Protein AF-A0A441UR10-F1 (afdb_monomer_lite)

Structure (mmCIF, N/CA/C/O backbone):
data_AF-A0A441UR10-F1
#
_entry.id   AF-A0A441UR10-F1
#
loop_
_atom_site.group_PDB
_atom_site.id
_atom_site.type_symbol
_atom_site.label_atom_id
_atom_site.label_alt_id
_atom_site.label_comp_id
_atom_site.label_asym_id
_atom_site.label_entity_id
_atom_site.label_seq_id
_atom_site.pdbx_PDB_ins_code
_atom_site.Cartn_x
_atom_site.Cartn_y
_atom_site.Cartn_z
_atom_site.occupancy
_atom_site.B_iso_or_equiv
_atom_site.auth_seq_id
_atom_site.auth_comp_id
_atom_site.auth_asym_id
_atom_site.auth_atom_id
_atom_site.pdbx_PDB_model_num
ATOM 1 N N . MET A 1 1 ? -20.640 -9.559 8.054 1.00 75.62 1 MET A N 1
ATOM 2 C CA . MET A 1 1 ? -20.737 -8.468 7.052 1.00 75.62 1 MET A CA 1
ATOM 3 C C . MET A 1 1 ? -19.575 -7.502 7.248 1.00 75.62 1 MET A C 1
ATOM 5 O O . MET A 1 1 ? -19.284 -7.167 8.391 1.00 75.62 1 MET A O 1
ATOM 9 N N . HIS A 1 2 ? -18.887 -7.098 6.176 1.00 81.44 2 HIS A N 1
ATOM 10 C CA . HIS A 1 2 ? -17.792 -6.120 6.234 1.00 81.44 2 HIS A CA 1
ATOM 11 C C . HIS A 1 2 ? -18.298 -4.738 5.804 1.00 81.44 2 HIS A C 1
ATOM 13 O O . HIS A 1 2 ? -18.975 -4.625 4.786 1.00 81.44 2 HIS A O 1
ATOM 19 N N . PHE A 1 3 ? -17.966 -3.706 6.573 1.00 83.19 3 PHE A N 1
ATOM 20 C CA . PHE A 1 3 ? -18.372 -2.324 6.346 1.00 83.19 3 PHE A CA 1
ATOM 21 C C . PHE A 1 3 ? -17.152 -1.420 6.204 1.00 83.19 3 PHE A C 1
ATOM 23 O O . PHE A 1 3 ? -16.152 -1.575 6.909 1.00 83.19 3 PHE A O 1
ATOM 30 N N . LEU A 1 4 ? -17.267 -0.438 5.313 1.00 86.12 4 LEU A N 1
ATOM 31 C CA . LEU A 1 4 ? -16.300 0.639 5.144 1.00 86.12 4 LEU A CA 1
ATOM 32 C C . LEU A 1 4 ? -16.961 1.950 5.559 1.00 86.12 4 LEU A C 1
ATOM 34 O O . LEU A 1 4 ? -17.835 2.454 4.858 1.00 86.12 4 LEU A O 1
ATOM 38 N N . LEU A 1 5 ? -16.536 2.505 6.689 1.00 85.19 5 LEU A N 1
ATOM 39 C CA . LEU A 1 5 ? -16.975 3.818 7.142 1.00 85.19 5 LEU A CA 1
ATOM 40 C C . LEU A 1 5 ? -16.009 4.875 6.623 1.00 85.19 5 LEU A C 1
ATOM 42 O O . LEU A 1 5 ? -14.811 4.805 6.899 1.00 85.19 5 LEU A O 1
ATOM 46 N N . LYS A 1 6 ? -16.523 5.857 5.883 1.00 85.75 6 LYS A N 1
ATOM 47 C CA . LYS A 1 6 ? -15.746 7.016 5.438 1.00 85.75 6 LYS A CA 1
ATOM 48 C C . LYS A 1 6 ? -16.011 8.193 6.371 1.00 85.75 6 LYS A C 1
ATOM 50 O O . LYS A 1 6 ? -17.164 8.548 6.582 1.00 85.75 6 LYS A O 1
ATOM 55 N N . ALA A 1 7 ? -14.955 8.798 6.903 1.00 83.94 7 ALA A N 1
ATOM 56 C CA . ALA A 1 7 ? -15.050 9.961 7.784 1.00 83.94 7 ALA A CA 1
ATOM 57 C C . ALA A 1 7 ? -13.806 10.842 7.629 1.00 83.94 7 ALA A C 1
ATOM 59 O O . ALA A 1 7 ? -12.689 10.356 7.793 1.00 83.94 7 ALA A O 1
ATOM 60 N N . GLY A 1 8 ? -13.986 12.124 7.292 1.00 76.56 8 GLY A N 1
ATOM 61 C CA . GLY A 1 8 ? -12.879 13.087 7.187 1.00 76.56 8 GLY A CA 1
ATOM 62 C C . GLY A 1 8 ? -11.752 12.651 6.238 1.00 76.56 8 GLY A C 1
ATOM 63 O O . GLY A 1 8 ? -10.581 12.772 6.578 1.00 76.56 8 GLY A O 1
ATOM 64 N N . GLY A 1 9 ? -12.089 12.047 5.092 1.00 80.75 9 GLY A N 1
ATOM 65 C CA . GLY A 1 9 ? -11.108 11.507 4.135 1.00 80.75 9 GLY A CA 1
ATOM 66 C C . GLY A 1 9 ? -10.453 10.181 4.551 1.00 80.75 9 GLY A C 1
ATOM 67 O O . GLY A 1 9 ? -9.759 9.563 3.745 1.00 80.75 9 GLY A O 1
ATOM 68 N N . GLN A 1 10 ? -10.714 9.694 5.765 1.00 85.75 10 GLN A N 1
ATOM 69 C CA . GLN A 1 10 ? -10.243 8.401 6.253 1.00 85.75 10 GLN A CA 1
ATOM 70 C C . GLN A 1 10 ? -11.270 7.300 5.999 1.00 85.75 10 GLN A C 1
ATOM 72 O O . GLN A 1 10 ? -12.469 7.547 5.875 1.00 85.75 10 GLN A O 1
ATOM 77 N N . THR A 1 11 ? -10.794 6.055 5.947 1.00 85.19 11 THR A N 1
ATOM 78 C CA . THR A 1 11 ? -11.648 4.860 5.918 1.00 85.19 11 THR A CA 1
ATOM 79 C C . THR A 1 11 ? -11.377 4.009 7.152 1.00 85.19 11 THR A C 1
ATOM 81 O O . THR A 1 11 ? -10.236 3.617 7.394 1.00 85.19 11 THR A O 1
ATOM 84 N N . VAL A 1 12 ? -12.422 3.694 7.913 1.00 85.31 12 VAL A N 1
ATOM 85 C CA . VAL A 1 12 ? -12.392 2.713 9.003 1.00 85.31 12 VAL A CA 1
ATOM 86 C C . VAL A 1 12 ? -13.103 1.449 8.533 1.00 85.31 12 VAL A C 1
ATOM 88 O O . VAL A 1 12 ? -14.199 1.507 7.978 1.00 85.31 12 VAL A O 1
ATOM 91 N N . ARG A 1 13 ? -12.452 0.299 8.719 1.00 84.94 13 ARG A N 1
ATOM 92 C CA . ARG A 1 13 ? -12.966 -1.011 8.308 1.00 84.94 13 ARG A CA 1
ATOM 93 C C . ARG A 1 13 ? -13.570 -1.720 9.507 1.00 84.94 13 ARG A C 1
ATOM 95 O O . ARG A 1 13 ? -12.925 -1.801 10.548 1.00 84.94 13 ARG A O 1
ATOM 102 N N . LEU A 1 14 ? -14.777 -2.248 9.348 1.00 83.44 14 LEU A N 1
ATOM 103 C CA . LEU A 1 14 ? -15.479 -2.985 10.393 1.00 83.44 14 LEU A CA 1
ATOM 104 C C . LEU A 1 14 ? -15.915 -4.341 9.875 1.00 83.44 14 LEU A C 1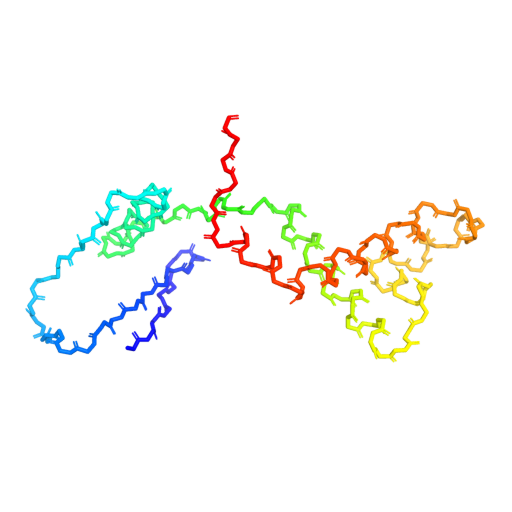
ATOM 106 O O . LEU A 1 14 ? -16.454 -4.454 8.778 1.00 83.44 14 LEU A O 1
ATOM 110 N N . VAL A 1 15 ? -15.742 -5.368 10.694 1.00 82.31 15 VAL A N 1
ATOM 111 C CA . VAL A 1 15 ? -16.337 -6.680 10.454 1.00 82.31 15 VAL A CA 1
ATOM 112 C C . VAL A 1 15 ? -17.377 -6.905 11.538 1.00 82.31 15 VAL A C 1
ATOM 114 O O . VAL A 1 15 ? -17.037 -7.049 12.708 1.00 82.31 15 VAL A O 1
ATOM 117 N N . ARG A 1 16 ? -18.653 -6.929 11.151 1.00 77.25 16 ARG A N 1
ATOM 118 C CA . ARG A 1 16 ? -19.738 -7.368 12.030 1.00 77.25 16 ARG A CA 1
ATOM 119 C C . ARG A 1 16 ? -19.878 -8.875 11.904 1.00 77.25 16 ARG A C 1
ATOM 121 O O . ARG A 1 16 ? -20.191 -9.378 10.815 1.00 77.25 16 ARG A O 1
ATOM 128 N N . LEU A 1 17 ? -19.653 -9.566 13.011 1.00 76.69 17 LEU A N 1
ATOM 129 C CA . LEU A 1 17 ? -19.918 -10.993 13.129 1.00 76.69 17 LEU A CA 1
ATOM 130 C C . LEU A 1 17 ? -21.439 -11.248 13.103 1.00 76.69 17 LEU A C 1
ATOM 132 O O . LEU A 1 17 ? -22.213 -10.377 13.516 1.00 76.69 17 LEU A O 1
ATOM 136 N N . PRO A 1 18 ? -21.891 -12.388 12.556 1.00 77.62 18 PRO A N 1
ATOM 137 C CA . PRO A 1 18 ? -23.304 -12.760 12.588 1.00 77.62 18 PRO A CA 1
ATOM 138 C C . PRO A 1 18 ? -23.811 -12.873 14.036 1.00 77.62 18 PRO A C 1
ATOM 140 O O . PRO A 1 18 ? -23.042 -13.183 14.940 1.00 77.62 18 PRO A O 1
ATOM 143 N N . GLY A 1 19 ? -25.102 -12.603 14.254 1.00 78.56 19 GLY A N 1
ATOM 144 C CA . GLY A 1 19 ? -25.750 -12.766 15.563 1.00 78.56 19 GLY A CA 1
ATOM 145 C C . GLY A 1 19 ? -25.715 -11.554 16.502 1.00 78.56 19 GLY A C 1
ATOM 146 O O . GLY A 1 19 ? -26.278 -11.629 17.584 1.00 78.56 19 GLY A O 1
ATOM 147 N N . VAL A 1 20 ? -25.114 -10.425 16.111 1.00 73.31 20 VAL A N 1
ATOM 148 C CA . VAL A 1 20 ? -25.156 -9.190 16.920 1.00 73.31 20 VAL A CA 1
ATOM 149 C C . VAL A 1 20 ? -26.525 -8.514 16.749 1.00 73.31 20 VAL A C 1
ATOM 151 O O . VAL A 1 20 ? -26.807 -8.097 15.628 1.00 73.31 20 VAL A O 1
ATOM 154 N N . PRO A 1 21 ? -27.377 -8.353 17.777 1.00 74.94 21 PRO A N 1
ATOM 155 C CA . PRO A 1 21 ? -28.667 -7.672 17.639 1.00 74.94 21 PRO A CA 1
ATOM 156 C C . PRO A 1 21 ? -28.507 -6.196 17.242 1.00 74.94 21 PRO A C 1
ATOM 158 O O . PRO A 1 21 ? -27.487 -5.561 17.509 1.00 74.94 21 PRO A O 1
ATOM 161 N N . THR A 1 22 ? -29.500 -5.630 16.559 1.00 74.38 22 THR A N 1
ATOM 162 C CA . THR A 1 22 ? -29.576 -4.179 16.319 1.00 74.38 22 THR A CA 1
ATOM 163 C C . THR A 1 22 ? -30.119 -3.468 17.557 1.00 74.38 22 THR A C 1
ATOM 165 O O . THR A 1 22 ? -31.001 -3.995 18.224 1.00 74.38 22 THR A O 1
ATOM 168 N N . GLY A 1 23 ? -29.622 -2.264 17.853 1.00 78.44 23 GLY A N 1
ATOM 169 C CA . GLY A 1 23 ? -30.104 -1.450 18.979 1.00 78.44 23 GLY A CA 1
ATOM 170 C C . GLY A 1 23 ? -29.473 -1.773 20.338 1.00 78.44 23 GLY A C 1
ATOM 171 O O . GLY A 1 23 ? -29.696 -1.041 21.295 1.00 78.44 23 GLY A O 1
ATOM 172 N N . THR A 1 24 ? -28.639 -2.811 20.434 1.00 77.88 24 THR A N 1
ATOM 173 C CA . THR A 1 24 ? -27.861 -3.102 21.645 1.00 77.88 24 THR A CA 1
ATOM 174 C C . THR A 1 24 ? -26.530 -2.347 21.653 1.00 77.88 24 THR A C 1
ATOM 176 O O . THR A 1 24 ? -25.873 -2.279 20.606 1.00 77.88 24 THR A O 1
ATOM 179 N N . PRO A 1 25 ? -26.078 -1.832 22.814 1.00 78.88 25 PRO A N 1
ATOM 180 C CA . PRO A 1 25 ? -24.728 -1.299 22.965 1.00 78.88 25 PRO A CA 1
ATOM 181 C C . PRO A 1 25 ? -23.676 -2.320 22.518 1.00 78.88 25 PRO A C 1
ATOM 183 O O . PRO A 1 25 ? -23.756 -3.501 22.853 1.00 78.88 25 PRO A O 1
ATOM 186 N N . LEU A 1 26 ? -22.690 -1.866 21.745 1.00 76.94 26 LEU A N 1
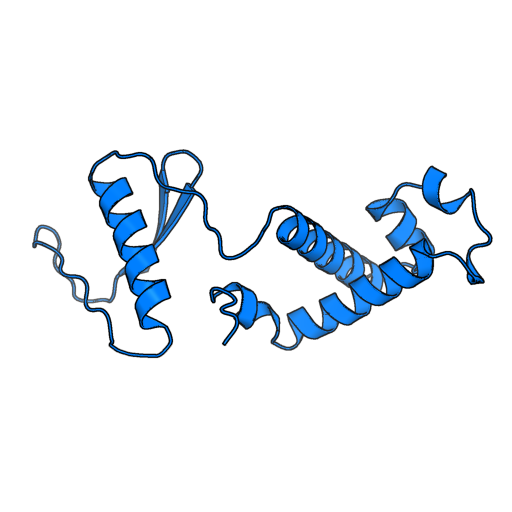ATOM 187 C CA . LEU A 1 26 ? -21.617 -2.716 21.232 1.00 76.94 26 LEU A CA 1
ATOM 188 C C . LEU A 1 26 ? -20.389 -2.626 22.142 1.00 76.94 26 LEU A C 1
ATOM 190 O O . LEU A 1 26 ? -19.966 -1.530 22.504 1.00 76.94 26 LEU A O 1
ATOM 194 N N . ALA A 1 27 ? -19.780 -3.773 22.440 1.00 82.56 27 ALA A N 1
ATOM 195 C CA . ALA A 1 27 ? -18.471 -3.863 23.079 1.00 82.56 27 ALA A CA 1
ATOM 196 C C . ALA A 1 27 ? -17.423 -4.368 22.077 1.00 82.56 27 ALA A C 1
ATOM 198 O O . ALA A 1 27 ? -17.713 -5.216 21.230 1.00 82.56 27 ALA A O 1
ATOM 199 N N . ALA A 1 28 ? -16.198 -3.852 22.177 1.00 83.50 28 ALA A N 1
ATOM 200 C CA . ALA A 1 28 ? -15.058 -4.332 21.406 1.00 83.50 28 ALA A CA 1
ATOM 201 C C . ALA A 1 28 ? -14.155 -5.189 22.301 1.00 83.50 28 ALA A C 1
ATOM 203 O O . ALA A 1 28 ? -13.697 -4.725 23.342 1.00 83.50 28 ALA A O 1
ATOM 204 N N . LEU A 1 29 ? -13.879 -6.425 21.882 1.00 86.50 29 LEU A N 1
ATOM 205 C CA . LEU A 1 29 ? -12.913 -7.310 22.534 1.00 86.50 29 LEU A CA 1
ATOM 206 C C . LEU A 1 29 ? -11.566 -7.201 21.814 1.00 86.50 29 LEU A C 1
ATOM 208 O O . LEU A 1 29 ? -11.490 -7.402 20.599 1.00 86.50 29 LEU A O 1
ATOM 212 N N . VAL A 1 30 ? -10.504 -6.898 22.561 1.00 88.44 30 VAL A N 1
ATOM 213 C CA . VAL A 1 30 ? -9.137 -6.817 22.035 1.00 88.44 30 VAL A CA 1
ATOM 214 C C . VAL A 1 30 ? -8.287 -7.908 22.686 1.00 88.44 30 VAL A C 1
ATOM 216 O O . VAL A 1 30 ? -7.958 -7.789 23.864 1.00 88.44 30 VAL A O 1
ATOM 219 N N . PRO A 1 31 ? -7.928 -8.973 21.947 1.00 89.62 31 PRO A N 1
ATOM 220 C CA . PRO A 1 31 ? -6.994 -9.979 22.437 1.00 89.62 31 PRO A CA 1
ATOM 221 C C . PRO A 1 31 ? -5.634 -9.370 22.787 1.00 89.62 31 PRO A C 1
ATOM 223 O O . PRO A 1 31 ? -5.129 -8.508 22.063 1.00 89.62 31 PRO A O 1
ATOM 226 N N . LEU A 1 32 ? -5.029 -9.859 23.870 1.00 90.56 32 LEU A N 1
ATOM 227 C CA . LEU A 1 32 ? -3.678 -9.494 24.297 1.00 90.56 32 LEU A CA 1
ATOM 228 C C . LEU A 1 32 ? -2.642 -10.320 23.522 1.00 90.56 32 LEU A C 1
ATOM 230 O O . LEU A 1 32 ? -2.028 -11.239 24.052 1.00 90.56 32 LEU A O 1
ATOM 234 N N . ASP A 1 33 ? -2.503 -10.022 22.233 1.00 89.06 33 ASP A N 1
ATOM 235 C CA . ASP A 1 33 ? -1.550 -10.664 21.327 1.00 89.06 33 ASP A CA 1
ATOM 236 C C . ASP A 1 33 ? -0.588 -9.636 20.702 1.00 89.06 33 ASP A C 1
ATOM 238 O O . ASP A 1 33 ? -0.688 -8.431 20.947 1.00 89.06 33 ASP A O 1
ATOM 242 N N . ALA A 1 34 ? 0.339 -10.089 19.853 1.00 86.44 34 ALA A N 1
ATOM 243 C CA . ALA A 1 34 ? 1.287 -9.207 19.159 1.00 86.44 34 ALA A CA 1
ATOM 244 C C . ALA A 1 34 ? 0.601 -8.106 18.312 1.00 86.44 34 ALA A C 1
ATOM 246 O O . ALA A 1 34 ? 1.157 -7.022 18.094 1.00 86.44 34 ALA A O 1
ATOM 247 N N . ASN A 1 35 ? -0.635 -8.359 17.867 1.00 86.00 35 ASN A N 1
ATOM 248 C CA . ASN A 1 35 ? -1.449 -7.415 17.106 1.00 86.00 35 ASN A CA 1
ATOM 249 C C . ASN A 1 35 ? -2.287 -6.490 18.006 1.00 86.00 35 ASN A C 1
ATOM 251 O O . ASN A 1 35 ? -2.918 -5.568 17.488 1.00 86.00 35 ASN A O 1
ATOM 255 N N . GLY A 1 36 ? -2.288 -6.689 19.327 1.00 88.38 36 GLY A N 1
ATOM 256 C CA . GLY A 1 36 ? -3.045 -5.912 20.309 1.00 88.38 36 GLY A CA 1
ATOM 257 C C . GLY A 1 36 ? -2.964 -4.399 20.086 1.00 88.38 36 GLY A C 1
ATOM 258 O O . GLY A 1 36 ? -4.012 -3.770 19.931 1.00 88.38 36 GLY A O 1
ATOM 259 N N . PRO A 1 37 ? -1.768 -3.794 19.941 1.00 87.31 37 PRO A N 1
ATOM 260 C CA . PRO A 1 37 ? -1.690 -2.346 19.760 1.00 87.31 37 PRO A CA 1
ATOM 261 C C . PRO A 1 37 ? -2.255 -1.860 18.411 1.00 87.31 37 PRO A C 1
ATOM 263 O O . PRO A 1 37 ? -2.842 -0.783 18.359 1.00 87.31 37 PRO A O 1
ATOM 266 N N . ASP A 1 38 ? -2.200 -2.671 17.343 1.00 86.31 38 ASP A N 1
ATOM 267 C CA . ASP A 1 38 ? -2.826 -2.325 16.052 1.00 86.31 38 ASP A CA 1
ATOM 268 C C . ASP A 1 38 ? -4.359 -2.360 16.157 1.00 86.31 38 ASP A C 1
ATOM 270 O O . ASP A 1 38 ? -5.057 -1.556 15.532 1.00 86.31 38 ASP A O 1
ATOM 274 N N . ARG A 1 39 ? -4.893 -3.289 16.963 1.00 87.69 39 ARG A N 1
ATOM 275 C CA . ARG A 1 39 ? -6.328 -3.390 17.261 1.00 87.69 39 ARG A CA 1
ATOM 276 C C . ARG A 1 39 ? -6.798 -2.218 18.132 1.00 87.69 39 ARG A C 1
ATOM 278 O O . ARG A 1 39 ? -7.878 -1.690 17.878 1.00 87.69 39 ARG A O 1
ATOM 285 N N . ILE A 1 40 ? -5.991 -1.784 19.105 1.00 90.25 40 ILE A N 1
ATOM 286 C CA . ILE A 1 40 ? -6.282 -0.612 19.952 1.00 90.25 40 ILE A CA 1
ATOM 287 C C . ILE A 1 40 ? -6.327 0.664 19.107 1.00 90.25 40 ILE A C 1
ATOM 289 O O . ILE A 1 40 ? -7.297 1.413 19.201 1.00 90.25 40 ILE A O 1
ATOM 293 N N . GLU A 1 41 ? -5.347 0.890 18.228 1.00 89.06 41 GLU A N 1
ATOM 294 C CA . GLU A 1 41 ? -5.359 2.057 17.336 1.00 89.06 41 GLU A CA 1
ATOM 295 C C . GLU A 1 41 ? -6.587 2.048 16.410 1.00 89.06 41 GLU A C 1
ATOM 297 O O . GLU A 1 41 ? -7.256 3.068 16.225 1.00 89.06 41 GLU A O 1
ATOM 302 N N . ALA A 1 42 ? -6.939 0.886 15.848 1.00 88.62 42 ALA A N 1
ATOM 303 C CA . ALA A 1 42 ? -8.143 0.750 15.030 1.00 88.62 42 ALA A CA 1
ATOM 304 C C . ALA A 1 42 ? -9.425 1.083 15.819 1.00 88.62 42 ALA A C 1
ATOM 306 O O . ALA A 1 42 ? -10.316 1.750 15.281 1.00 88.62 42 ALA A O 1
ATOM 307 N N . LEU A 1 43 ? -9.503 0.666 17.087 1.00 90.69 43 LEU A N 1
ATOM 308 C CA . LEU A 1 43 ? -10.613 0.990 17.982 1.00 90.69 43 LEU A CA 1
ATOM 309 C C . LEU A 1 43 ? -10.667 2.489 18.303 1.00 90.69 43 LEU A C 1
ATOM 311 O O . LEU A 1 43 ? -11.745 3.078 18.248 1.00 90.69 43 LEU A O 1
ATOM 315 N N . GLU A 1 44 ? -9.529 3.134 18.567 1.00 90.88 44 GLU A N 1
ATOM 316 C CA . GLU A 1 44 ? -9.477 4.581 18.800 1.00 90.88 44 GLU A CA 1
ATOM 317 C C . GLU A 1 44 ? -10.009 5.353 17.583 1.00 90.88 44 GLU A C 1
ATOM 319 O O . GLU A 1 44 ? -10.861 6.237 17.715 1.00 90.88 44 GLU A O 1
ATOM 324 N N . ARG A 1 45 ? -9.572 4.976 16.374 1.00 91.56 45 ARG A N 1
ATOM 325 C CA . ARG A 1 45 ? -10.064 5.567 15.120 1.00 91.56 45 ARG A CA 1
ATOM 326 C C . ARG A 1 45 ? -11.572 5.381 14.965 1.00 91.56 45 ARG A C 1
ATOM 328 O O . ARG A 1 45 ? -12.255 6.338 14.605 1.00 91.56 45 ARG A O 1
ATOM 335 N N . LEU A 1 46 ? -12.101 4.190 15.258 1.00 90.00 46 LEU A N 1
ATOM 336 C CA . LEU A 1 46 ? -13.542 3.923 15.229 1.00 90.00 46 LEU A CA 1
ATOM 337 C C . LEU A 1 46 ? -14.304 4.813 16.218 1.00 90.00 46 LEU A C 1
ATOM 339 O O . LEU A 1 46 ? -15.299 5.429 15.845 1.00 90.00 46 LEU A O 1
ATOM 343 N N . LEU A 1 47 ? -13.832 4.923 17.460 1.00 90.62 47 LEU A N 1
ATOM 344 C CA . LEU A 1 47 ? -14.471 5.762 18.474 1.00 90.62 47 LEU A CA 1
ATOM 345 C C . LEU A 1 47 ? -14.489 7.238 18.065 1.00 90.62 47 LEU A C 1
ATOM 347 O O . LEU A 1 47 ? -15.475 7.928 18.322 1.00 90.62 47 LEU A O 1
ATOM 351 N N . ARG A 1 48 ? -13.441 7.729 17.390 1.00 92.25 48 ARG A N 1
ATOM 352 C CA . ARG A 1 48 ? -13.436 9.086 16.825 1.00 92.25 48 ARG A CA 1
ATOM 353 C C . ARG A 1 48 ? -14.494 9.254 15.736 1.00 92.25 48 ARG A C 1
ATOM 355 O O . ARG A 1 48 ? -15.225 10.238 15.798 1.00 92.25 48 ARG A O 1
ATOM 362 N N . VAL A 1 49 ? -14.636 8.288 14.819 1.00 90.94 49 VAL A N 1
ATOM 363 C CA . VAL A 1 49 ? -15.713 8.291 13.805 1.00 90.94 49 VAL A CA 1
ATOM 364 C C . VAL A 1 49 ? -17.085 8.374 14.468 1.00 90.94 49 VAL A C 1
ATOM 366 O O . VAL A 1 49 ? -17.873 9.252 14.131 1.00 90.94 49 VAL A O 1
ATOM 369 N N . LEU A 1 50 ? -17.355 7.499 15.439 1.00 88.12 50 LEU A N 1
ATOM 370 C CA . LEU A 1 50 ? -18.652 7.436 16.122 1.00 88.12 50 LEU A CA 1
ATOM 371 C C . LEU A 1 50 ? -18.973 8.711 16.916 1.00 88.12 50 LEU A C 1
ATOM 373 O O . LEU A 1 50 ? -20.139 9.041 17.098 1.00 88.12 50 LEU A O 1
ATOM 377 N N . ARG A 1 51 ? -17.949 9.438 17.375 1.00 90.81 51 ARG A N 1
ATOM 378 C CA . ARG A 1 51 ? -18.088 10.714 18.095 1.00 90.81 51 ARG A CA 1
ATOM 379 C C . ARG A 1 51 ? -18.017 11.945 17.184 1.00 90.81 51 ARG A C 1
ATOM 381 O O . ARG A 1 51 ? -17.913 13.052 17.703 1.00 90.81 51 ARG A O 1
ATOM 388 N N . GLY A 1 52 ? -17.992 11.772 15.859 1.00 90.75 52 GLY A N 1
ATOM 389 C CA . GLY A 1 52 ? -17.879 12.881 14.904 1.00 90.75 52 GLY A CA 1
ATOM 390 C C . GLY A 1 52 ? -16.567 13.672 15.013 1.00 90.75 52 GLY A C 1
ATOM 391 O O . GLY A 1 52 ? -16.525 14.848 14.671 1.00 90.75 52 GLY A O 1
ATOM 392 N N . ARG A 1 53 ? -15.494 13.056 15.525 1.00 91.25 53 ARG A N 1
ATOM 393 C CA . ARG A 1 53 ? -14.180 13.691 15.705 1.00 91.25 53 ARG A CA 1
ATOM 394 C C . ARG A 1 53 ? -13.264 13.428 14.513 1.00 91.25 53 ARG A C 1
ATOM 396 O O . ARG A 1 53 ? -13.373 12.402 13.843 1.00 91.25 53 ARG A O 1
ATOM 403 N N . THR A 1 54 ? -12.283 14.308 14.317 1.00 89.88 54 THR A N 1
ATOM 404 C CA . THR A 1 54 ? -11.233 14.135 13.306 1.00 89.88 54 THR A CA 1
ATOM 405 C C . THR A 1 54 ? -10.467 12.830 13.519 1.00 89.88 54 THR A C 1
ATOM 407 O O . THR A 1 54 ? -9.877 12.592 14.580 1.00 89.88 54 THR A O 1
ATOM 410 N N . VAL A 1 55 ? -10.458 11.988 12.488 1.00 89.69 55 VAL A N 1
ATOM 411 C CA . VAL A 1 55 ? -9.754 10.704 12.476 1.00 89.69 55 VAL A CA 1
ATOM 412 C C . VAL A 1 55 ? -8.322 10.935 11.982 1.00 89.69 55 VAL A C 1
ATOM 414 O O . VAL A 1 55 ? -8.154 11.547 10.928 1.00 89.69 55 VAL A O 1
ATOM 417 N N . PRO A 1 56 ? -7.287 10.469 12.703 1.00 84.25 56 PRO A N 1
ATOM 418 C CA . PRO A 1 56 ? -5.905 10.611 12.254 1.00 84.25 56 PRO A CA 1
ATOM 419 C C . PRO A 1 56 ? -5.634 9.792 10.982 1.00 84.25 56 PRO A C 1
ATOM 421 O O . PRO A 1 56 ? -6.338 8.825 10.684 1.00 84.25 56 PRO A O 1
ATOM 424 N N . ASP A 1 57 ? -4.577 10.137 10.249 1.00 83.06 57 ASP A N 1
ATOM 425 C CA . ASP A 1 57 ? -4.118 9.355 9.096 1.00 83.06 57 ASP A CA 1
ATOM 426 C C . ASP A 1 57 ? -3.699 7.935 9.492 1.00 83.06 57 ASP A C 1
ATOM 428 O O . ASP A 1 57 ? -3.196 7.712 10.591 1.00 83.06 57 ASP A O 1
ATOM 432 N N . ASP A 1 58 ? -3.929 6.951 8.617 1.00 82.31 58 ASP A N 1
ATOM 433 C CA . ASP A 1 58 ? -3.384 5.593 8.796 1.00 82.31 58 ASP A CA 1
ATOM 434 C C . ASP A 1 58 ? -1.865 5.617 8.560 1.00 82.31 58 ASP A C 1
ATOM 436 O O . ASP A 1 58 ? -1.401 5.869 7.435 1.00 82.31 58 ASP A O 1
ATOM 440 N N . ARG A 1 59 ? -1.106 5.376 9.639 1.00 82.94 59 ARG A N 1
ATOM 441 C CA . ARG A 1 59 ? 0.356 5.511 9.692 1.00 82.94 59 ARG A CA 1
ATOM 442 C C . ARG A 1 59 ? 1.098 4.216 9.359 1.00 82.94 59 ARG A C 1
ATOM 444 O O . ARG A 1 59 ? 2.328 4.233 9.361 1.00 82.94 59 ARG A O 1
ATOM 451 N N . ARG A 1 60 ? 0.403 3.129 8.990 1.00 85.38 60 ARG A N 1
ATOM 452 C CA . ARG A 1 60 ? 1.050 1.868 8.569 1.00 85.38 60 ARG A CA 1
ATOM 453 C C . ARG A 1 60 ? 1.996 2.058 7.389 1.00 85.38 60 ARG A C 1
ATOM 455 O O . ARG A 1 60 ? 3.011 1.375 7.298 1.00 85.38 60 ARG A O 1
ATOM 462 N N . LEU A 1 61 ? 1.658 2.979 6.482 1.00 88.75 61 LEU A N 1
ATOM 463 C CA . LEU A 1 61 ? 2.450 3.276 5.292 1.00 88.75 61 LEU A CA 1
ATOM 464 C C . LEU A 1 61 ? 2.679 4.776 5.135 1.00 88.75 61 LEU A C 1
ATOM 466 O O . LEU A 1 61 ? 1.729 5.559 5.034 1.00 88.75 61 LEU A O 1
ATOM 470 N N . THR A 1 62 ? 3.943 5.162 4.986 1.00 89.94 62 THR A N 1
ATOM 471 C CA . THR A 1 62 ? 4.306 6.531 4.616 1.00 89.94 62 THR A CA 1
ATOM 472 C C . THR A 1 62 ? 3.839 6.852 3.189 1.00 89.94 62 THR A C 1
ATOM 474 O O . THR A 1 62 ? 3.682 5.946 2.359 1.00 89.94 62 THR A O 1
ATOM 477 N N . PRO A 1 63 ? 3.659 8.137 2.830 1.00 91.12 63 PRO A N 1
ATOM 478 C CA . PRO A 1 63 ? 3.320 8.522 1.458 1.00 91.12 63 PRO A CA 1
ATOM 479 C C . PRO A 1 63 ? 4.306 7.978 0.413 1.00 91.12 63 PRO A C 1
ATOM 481 O O . PRO A 1 63 ? 3.898 7.561 -0.670 1.00 91.12 63 PRO A O 1
ATOM 484 N N . GLN A 1 64 ? 5.600 7.918 0.746 1.00 93.81 64 GLN A N 1
ATOM 485 C CA . GLN A 1 64 ? 6.632 7.353 -0.124 1.00 93.81 64 GLN A CA 1
ATOM 486 C C . GLN A 1 64 ? 6.462 5.840 -0.314 1.00 93.81 64 GLN A C 1
ATOM 488 O O . GLN A 1 64 ? 6.552 5.361 -1.445 1.00 93.81 64 GLN A O 1
ATOM 493 N N . GLN A 1 65 ? 6.167 5.093 0.756 1.00 93.62 65 GLN A N 1
ATOM 494 C CA . GLN A 1 65 ? 5.874 3.658 0.669 1.00 93.62 65 GLN A CA 1
ATOM 495 C C . GLN A 1 65 ? 4.625 3.403 -0.179 1.00 93.62 65 GLN A C 1
ATOM 497 O O . GLN A 1 65 ? 4.669 2.580 -1.090 1.00 93.62 65 GLN A O 1
ATOM 502 N N . LYS A 1 66 ? 3.541 4.166 0.038 1.00 93.44 66 LYS A N 1
ATOM 503 C CA . LYS A 1 66 ? 2.314 4.081 -0.777 1.00 93.44 66 LYS A CA 1
ATOM 504 C C . LYS A 1 66 ? 2.610 4.299 -2.264 1.00 93.44 66 LYS A C 1
ATOM 506 O O . LYS A 1 66 ? 2.161 3.508 -3.090 1.00 93.44 66 LYS A O 1
ATOM 511 N N . ARG A 1 67 ? 3.394 5.329 -2.612 1.00 95.94 67 ARG A N 1
ATOM 512 C CA . ARG A 1 67 ? 3.822 5.577 -4.003 1.00 95.94 67 ARG A CA 1
ATOM 513 C C . ARG A 1 67 ? 4.635 4.413 -4.566 1.00 95.94 67 ARG A C 1
ATOM 515 O O . ARG A 1 67 ? 4.315 3.924 -5.644 1.00 95.94 67 ARG A O 1
ATOM 522 N N . ARG A 1 68 ? 5.631 3.919 -3.823 1.00 96.50 68 ARG A N 1
ATOM 523 C CA . ARG A 1 68 ? 6.457 2.787 -4.266 1.00 96.50 68 ARG A CA 1
ATOM 524 C C . ARG A 1 68 ? 5.617 1.529 -4.501 1.00 96.50 68 ARG A C 1
ATOM 526 O O . ARG A 1 68 ? 5.803 0.885 -5.523 1.00 96.50 68 ARG A O 1
ATOM 533 N N . HIS A 1 69 ? 4.663 1.209 -3.624 1.00 96.31 69 HIS A N 1
ATOM 534 C CA . HIS A 1 69 ? 3.768 0.062 -3.815 1.00 96.31 69 HIS A CA 1
ATOM 535 C C . HIS A 1 69 ? 2.869 0.204 -5.049 1.00 96.31 69 HIS A C 1
ATOM 537 O O . HIS A 1 69 ? 2.674 -0.775 -5.762 1.00 96.31 69 HIS A O 1
ATOM 543 N N . ARG A 1 70 ? 2.376 1.412 -5.358 1.00 97.00 70 ARG A N 1
ATOM 544 C CA . ARG A 1 70 ? 1.657 1.658 -6.623 1.00 97.00 70 ARG A CA 1
ATOM 545 C C . ARG A 1 70 ? 2.550 1.402 -7.835 1.00 97.00 70 ARG A C 1
ATOM 547 O O . ARG A 1 70 ? 2.117 0.731 -8.762 1.00 97.00 70 ARG A O 1
ATOM 554 N N . HIS A 1 71 ? 3.800 1.862 -7.802 1.00 98.06 71 HIS A N 1
ATOM 555 C CA . HIS A 1 71 ? 4.749 1.594 -8.885 1.00 98.06 71 HIS A CA 1
ATOM 556 C C . HIS A 1 71 ? 5.108 0.106 -8.998 1.00 98.06 71 HIS A C 1
ATOM 558 O O . HIS A 1 71 ? 5.275 -0.383 -10.107 1.00 98.06 71 HIS A O 1
ATOM 564 N N . MET A 1 72 ? 5.196 -0.634 -7.885 1.00 98.31 72 MET A N 1
ATOM 565 C CA . MET A 1 72 ? 5.380 -2.092 -7.917 1.00 98.31 72 MET A CA 1
ATOM 566 C C . MET A 1 72 ? 4.217 -2.781 -8.640 1.00 98.31 72 MET A C 1
ATOM 568 O O . MET A 1 72 ? 4.464 -3.650 -9.471 1.00 98.31 72 MET A O 1
ATOM 572 N N . LEU A 1 73 ? 2.972 -2.372 -8.352 1.00 97.56 73 LEU A N 1
ATOM 573 C CA . LEU A 1 73 ? 1.769 -2.876 -9.029 1.00 97.56 73 LEU A CA 1
ATOM 574 C C . LEU A 1 73 ? 1.788 -2.546 -10.529 1.00 97.56 73 LEU A C 1
ATOM 576 O O . LEU A 1 73 ? 1.687 -3.441 -11.357 1.00 97.56 73 LEU A O 1
ATOM 580 N N . GLN A 1 74 ? 2.037 -1.289 -10.897 1.00 97.94 74 GLN A N 1
ATOM 581 C CA . GLN A 1 74 ? 2.143 -0.899 -12.309 1.00 97.94 74 GLN A CA 1
ATOM 582 C C . GLN A 1 74 ? 3.254 -1.664 -13.043 1.00 97.94 74 GLN A C 1
ATOM 584 O O . GLN A 1 74 ? 3.068 -2.108 -14.174 1.00 97.94 74 GLN A O 1
ATOM 589 N N . ALA A 1 75 ? 4.411 -1.843 -12.399 1.00 98.50 75 ALA A N 1
ATOM 590 C CA . ALA A 1 75 ? 5.545 -2.534 -12.993 1.00 98.50 75 ALA A CA 1
ATOM 591 C C . ALA A 1 75 ? 5.265 -4.025 -13.214 1.00 98.50 75 ALA A C 1
ATOM 593 O O . ALA A 1 75 ? 5.612 -4.557 -14.267 1.00 98.50 75 ALA A O 1
ATOM 594 N N . ILE A 1 76 ? 4.641 -4.706 -12.246 1.00 98.12 76 ILE A N 1
ATOM 595 C CA . ILE A 1 76 ? 4.318 -6.129 -12.390 1.00 98.12 76 ILE A CA 1
ATOM 596 C C . ILE A 1 76 ? 3.177 -6.358 -13.385 1.00 98.12 76 ILE A C 1
ATOM 598 O O . ILE A 1 76 ? 3.251 -7.322 -14.143 1.00 98.12 76 ILE A O 1
ATOM 602 N N . ASP A 1 77 ? 2.186 -5.465 -13.443 1.00 98.00 77 ASP A N 1
ATOM 603 C CA . ASP A 1 77 ? 1.098 -5.533 -14.423 1.00 98.00 77 ASP A CA 1
ATOM 604 C C . ASP A 1 77 ? 1.634 -5.343 -15.847 1.00 98.00 77 ASP A C 1
ATOM 606 O O . ASP A 1 77 ? 1.348 -6.151 -16.733 1.00 98.00 77 ASP A O 1
ATOM 610 N N . GLY A 1 78 ? 2.501 -4.346 -16.056 1.00 98.06 78 GLY A N 1
ATOM 611 C CA . GLY A 1 78 ? 3.189 -4.145 -17.332 1.00 98.06 78 GLY A CA 1
ATOM 612 C C . GLY A 1 78 ? 4.056 -5.345 -17.716 1.00 98.06 78 GLY A C 1
ATOM 613 O O . GLY A 1 78 ? 3.963 -5.843 -18.835 1.00 98.06 78 GLY A O 1
ATOM 614 N N . HIS A 1 79 ? 4.844 -5.871 -16.774 1.00 98.19 79 HIS A N 1
ATOM 615 C CA . HIS A 1 79 ? 5.703 -7.029 -17.025 1.00 98.19 79 HIS A CA 1
ATOM 616 C C . HIS A 1 79 ? 4.902 -8.294 -17.371 1.00 98.19 79 HIS A C 1
ATOM 618 O O . HIS A 1 79 ? 5.271 -9.020 -18.291 1.00 98.19 79 HIS A O 1
ATOM 624 N N . ARG A 1 80 ? 3.783 -8.548 -16.677 1.00 97.69 80 ARG A N 1
ATOM 625 C CA . ARG A 1 80 ? 2.861 -9.657 -16.986 1.00 97.69 80 ARG A CA 1
ATOM 626 C C . ARG A 1 80 ? 2.172 -9.493 -18.337 1.00 97.69 80 ARG A C 1
ATOM 628 O O . ARG A 1 80 ? 1.856 -10.494 -18.966 1.00 97.69 80 ARG A O 1
ATOM 635 N N . SER A 1 81 ? 1.987 -8.254 -18.780 1.00 98.06 81 SER A N 1
ATOM 636 C CA . SER A 1 81 ? 1.436 -7.919 -20.096 1.00 98.06 81 SER A CA 1
ATOM 637 C C . SER A 1 81 ? 2.486 -7.954 -21.218 1.00 98.06 81 SER A C 1
ATOM 639 O O . SER A 1 81 ? 2.185 -7.575 -22.343 1.00 98.06 81 SER A O 1
ATOM 641 N N . GLY A 1 82 ? 3.723 -8.382 -20.931 1.00 98.00 82 GLY A N 1
ATOM 642 C CA . GLY A 1 82 ? 4.800 -8.503 -21.920 1.00 98.00 82 GLY A CA 1
ATOM 643 C C . GLY A 1 82 ? 5.593 -7.220 -22.184 1.00 98.00 82 GLY A C 1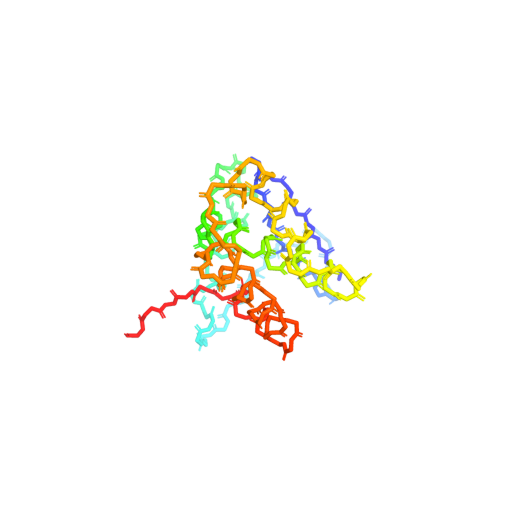
ATOM 644 O O . GLY A 1 82 ? 6.492 -7.236 -23.021 1.00 98.00 82 GLY A O 1
ATOM 645 N N . ALA A 1 83 ? 5.320 -6.124 -21.467 1.00 98.12 83 ALA A N 1
ATOM 646 C CA . ALA A 1 83 ? 6.065 -4.882 -21.640 1.00 98.12 83 ALA A CA 1
ATOM 647 C C . ALA A 1 83 ? 7.534 -5.050 -21.219 1.00 98.12 83 ALA A C 1
ATOM 649 O O . ALA A 1 83 ? 7.863 -5.644 -20.183 1.00 98.12 83 ALA A O 1
ATOM 650 N N . SER A 1 84 ? 8.434 -4.462 -21.999 1.00 96.50 84 SER A N 1
ATOM 651 C CA . SER A 1 84 ? 9.848 -4.381 -21.662 1.00 96.50 84 SER A CA 1
ATOM 652 C C . SER A 1 84 ? 10.072 -3.478 -20.446 1.00 96.50 84 SER A C 1
ATOM 654 O O . SER A 1 84 ? 9.322 -2.539 -20.170 1.00 96.50 84 SER A O 1
ATOM 656 N N . TYR A 1 85 ? 11.187 -3.682 -19.739 1.00 96.06 85 TYR A N 1
ATOM 657 C CA . TYR A 1 85 ? 11.567 -2.804 -18.626 1.00 96.06 85 TYR A CA 1
ATOM 658 C C . TYR A 1 85 ? 11.682 -1.325 -19.030 1.00 96.06 85 TYR A C 1
ATOM 660 O O . TYR A 1 85 ? 11.486 -0.451 -18.188 1.00 96.06 85 TYR A O 1
ATOM 668 N N . ARG A 1 86 ? 11.985 -1.033 -20.304 1.00 95.06 86 ARG A N 1
ATOM 669 C CA . ARG A 1 86 ? 12.097 0.341 -20.811 1.00 95.06 86 ARG A CA 1
ATOM 670 C C . ARG A 1 86 ? 10.729 0.989 -21.011 1.00 95.06 86 ARG A C 1
ATOM 672 O O . ARG A 1 86 ? 10.561 2.163 -20.688 1.00 95.06 86 ARG A O 1
ATOM 679 N N . GLU A 1 87 ? 9.749 0.233 -21.497 1.00 96.25 87 GLU A N 1
ATOM 680 C CA . GLU A 1 87 ? 8.363 0.700 -21.620 1.00 96.25 87 GLU A CA 1
ATOM 681 C C . GLU A 1 87 ? 7.750 0.933 -20.239 1.00 96.25 87 GLU A C 1
ATOM 683 O O . GLU A 1 87 ? 7.195 2.001 -19.988 1.00 96.25 87 GLU A O 1
ATOM 688 N N . ILE A 1 88 ? 7.963 -0.001 -19.306 1.00 97.69 88 ILE A N 1
ATOM 689 C CA . ILE A 1 88 ? 7.531 0.147 -17.910 1.00 97.69 88 ILE A CA 1
ATOM 690 C C . ILE A 1 88 ? 8.165 1.395 -17.281 1.00 97.69 88 ILE A C 1
ATOM 692 O O . ILE A 1 88 ? 7.470 2.202 -16.665 1.00 97.69 88 ILE A O 1
ATOM 696 N N . ALA A 1 89 ? 9.476 1.592 -17.467 1.00 95.69 89 ALA A N 1
ATOM 697 C CA . ALA A 1 89 ? 10.159 2.793 -16.996 1.00 95.69 89 ALA A CA 1
ATOM 698 C C . ALA A 1 89 ? 9.528 4.064 -17.571 1.00 95.69 89 ALA A C 1
ATOM 700 O O . ALA A 1 89 ? 9.344 5.028 -16.834 1.00 95.69 89 ALA A O 1
ATOM 701 N N . SER A 1 90 ? 9.192 4.069 -18.865 1.00 94.81 90 SER A N 1
ATOM 702 C CA . SER A 1 90 ? 8.667 5.256 -19.555 1.00 94.81 90 SER A CA 1
ATOM 703 C C . SER A 1 90 ? 7.331 5.701 -18.982 1.00 94.81 90 SER A C 1
ATOM 705 O O . SER A 1 90 ? 7.088 6.898 -18.860 1.00 94.81 90 SER A O 1
ATOM 707 N N . VAL A 1 91 ? 6.494 4.742 -18.587 1.00 95.62 91 VAL A N 1
ATOM 708 C CA . VAL A 1 91 ? 5.202 5.012 -17.952 1.00 95.62 91 VAL A CA 1
ATOM 709 C C . VAL A 1 91 ? 5.378 5.485 -16.506 1.00 95.62 91 VAL A C 1
ATOM 711 O O . VAL A 1 91 ? 4.708 6.423 -16.088 1.00 95.62 91 VAL A O 1
ATOM 714 N N . ILE A 1 92 ? 6.281 4.864 -15.738 1.00 95.56 92 ILE A N 1
ATOM 715 C CA . ILE A 1 92 ? 6.442 5.156 -14.301 1.00 95.56 92 ILE A CA 1
ATOM 716 C C . ILE A 1 92 ? 7.241 6.444 -14.047 1.00 95.56 92 ILE A C 1
ATOM 718 O O . ILE A 1 92 ? 6.942 7.188 -13.114 1.00 95.56 92 ILE A O 1
ATOM 722 N N . PHE A 1 93 ? 8.288 6.692 -14.833 1.00 92.56 93 PHE A N 1
ATOM 723 C CA . PHE A 1 93 ? 9.272 7.750 -14.584 1.00 92.56 93 PHE A CA 1
ATOM 724 C C . PHE A 1 93 ? 9.293 8.849 -15.652 1.00 92.56 93 PHE A C 1
ATOM 726 O O . PHE A 1 93 ? 10.006 9.836 -15.470 1.00 92.56 93 PHE A O 1
ATOM 733 N N . GLY A 1 94 ? 8.520 8.691 -16.728 1.00 92.00 94 GLY A N 1
ATOM 734 C CA . GLY A 1 94 ? 8.520 9.589 -17.880 1.00 92.00 94 GLY A CA 1
ATOM 735 C C . GLY A 1 94 ? 9.605 9.241 -18.903 1.00 92.00 94 GLY A C 1
ATOM 736 O O . GLY A 1 94 ? 10.673 8.726 -18.564 1.00 92.00 94 GLY A O 1
ATOM 737 N N . ARG A 1 95 ? 9.323 9.529 -20.180 1.00 88.12 95 ARG A N 1
ATOM 738 C CA . ARG A 1 95 ? 10.234 9.254 -21.307 1.00 88.12 95 ARG A CA 1
ATOM 739 C C . ARG A 1 95 ? 11.509 10.087 -21.235 1.00 88.12 95 ARG A C 1
ATOM 741 O O . ARG A 1 95 ? 12.588 9.527 -21.408 1.00 88.12 95 ARG A O 1
ATOM 748 N N . ASP A 1 96 ? 11.381 11.367 -20.896 1.00 86.00 96 ASP A N 1
ATOM 749 C CA . ASP A 1 96 ? 12.507 12.305 -20.834 1.00 86.00 96 ASP A CA 1
ATOM 750 C C . ASP A 1 96 ? 13.585 11.799 -19.877 1.00 86.00 96 ASP A C 1
ATOM 752 O O . ASP A 1 96 ? 14.769 11.791 -20.191 1.00 86.00 96 ASP A O 1
ATOM 756 N N . ARG A 1 97 ? 13.181 11.243 -18.732 1.00 80.44 97 ARG A N 1
ATOM 757 C CA . ARG A 1 97 ? 14.115 10.716 -17.733 1.00 80.44 97 ARG A CA 1
ATOM 758 C C . ARG A 1 97 ? 14.927 9.508 -18.221 1.00 80.44 97 ARG A C 1
ATOM 760 O O . ARG A 1 97 ? 15.981 9.223 -17.664 1.00 80.44 97 ARG A O 1
ATOM 767 N N . ILE A 1 98 ? 14.456 8.793 -19.241 1.00 83.69 98 ILE A N 1
ATOM 768 C CA . ILE A 1 98 ? 15.111 7.592 -19.788 1.00 83.69 98 ILE A CA 1
ATOM 769 C C . ILE A 1 98 ? 16.054 7.945 -20.935 1.00 83.69 98 ILE A C 1
ATOM 771 O O . ILE A 1 98 ? 16.956 7.170 -21.240 1.00 83.69 98 ILE A O 1
ATOM 775 N N . THR A 1 99 ? 15.857 9.093 -21.583 1.00 79.06 99 THR A N 1
ATOM 776 C CA . THR A 1 99 ? 16.677 9.524 -22.721 1.00 79.06 99 THR A CA 1
ATOM 777 C C . THR A 1 99 ? 18.034 10.099 -22.320 1.00 79.06 99 THR A C 1
ATOM 779 O O . THR A 1 99 ? 18.926 10.132 -23.160 1.00 79.06 99 THR A O 1
ATOM 782 N N . PHE A 1 100 ? 18.222 10.503 -21.058 1.00 68.75 100 PHE A N 1
ATOM 783 C CA . PHE A 1 100 ? 19.461 11.150 -20.599 1.00 68.75 100 PHE A CA 1
ATOM 784 C C . PHE A 1 100 ? 20.640 10.195 -20.345 1.00 68.75 100 PHE A C 1
ATOM 786 O O . PHE A 1 100 ? 21.783 10.639 -20.376 1.00 68.75 100 PHE A O 1
ATOM 793 N N . GLU A 1 101 ? 20.402 8.902 -20.102 1.00 72.31 101 GLU A N 1
ATOM 794 C CA . GLU A 1 101 ? 21.455 7.940 -19.743 1.00 72.31 101 GLU A CA 1
ATOM 795 C C . GLU A 1 101 ? 21.466 6.714 -20.670 1.00 72.31 101 GLU A C 1
ATOM 797 O O . GLU A 1 101 ? 20.402 6.235 -21.084 1.00 72.31 101 GLU A O 1
ATOM 802 N N . PRO A 1 102 ? 22.641 6.108 -20.936 1.00 84.44 102 PRO A N 1
ATOM 803 C CA . PRO A 1 102 ? 22.713 4.806 -21.585 1.00 84.44 102 PRO A CA 1
ATOM 804 C C . PRO A 1 102 ? 21.884 3.757 -20.826 1.00 84.4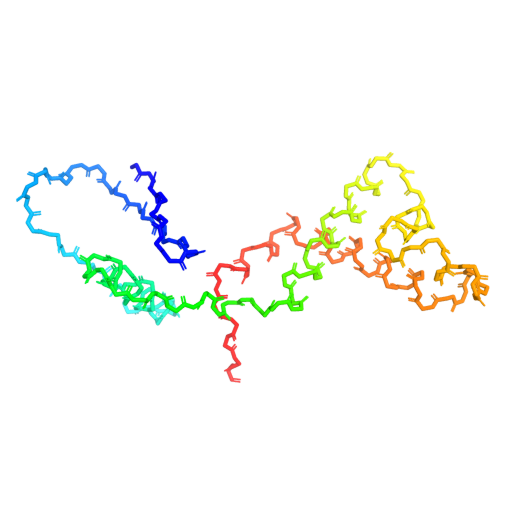4 102 PRO A C 1
ATOM 806 O O . PRO A 1 102 ? 22.177 3.391 -19.688 1.00 84.44 102 PRO A O 1
ATOM 809 N N . TRP A 1 103 ? 20.844 3.225 -21.478 1.00 87.94 103 TRP A N 1
ATOM 810 C CA . TRP A 1 103 ? 19.839 2.360 -20.841 1.00 87.94 103 TRP A CA 1
ATOM 811 C C . TRP A 1 103 ? 20.422 1.162 -20.075 1.00 87.94 103 TRP A C 1
ATOM 813 O O . TRP A 1 103 ? 19.901 0.784 -19.026 1.00 87.94 103 TRP A O 1
ATOM 823 N N . LYS A 1 104 ? 21.496 0.544 -20.587 1.00 83.44 104 LYS A N 1
ATOM 824 C CA . LYS A 1 104 ? 22.093 -0.662 -19.988 1.00 83.44 104 LYS A CA 1
ATOM 825 C C . LYS A 1 104 ? 22.681 -0.413 -18.595 1.00 83.44 104 LYS A C 1
ATOM 827 O O . LYS A 1 104 ? 22.648 -1.328 -17.779 1.00 83.44 104 LYS A O 1
ATOM 832 N N . THR A 1 105 ? 23.163 0.797 -18.322 1.00 86.00 105 THR A N 1
ATOM 833 C CA . THR A 1 105 ? 23.808 1.184 -17.056 1.00 86.00 105 THR A CA 1
ATOM 834 C C . THR A 1 105 ? 22.961 2.152 -16.228 1.00 86.00 105 THR A C 1
ATOM 836 O O . THR A 1 105 ? 23.408 2.612 -15.183 1.00 86.00 105 THR A O 1
ATOM 839 N N . SER A 1 106 ? 21.737 2.461 -16.669 1.00 89.81 106 SER A N 1
ATOM 840 C CA . SER A 1 106 ? 20.904 3.472 -16.020 1.00 89.81 106 SER A CA 1
ATOM 841 C C . SER A 1 106 ? 20.349 3.018 -14.666 1.00 89.81 106 SER A C 1
ATOM 843 O O . SER A 1 106 ? 19.803 1.916 -14.516 1.00 89.81 106 SER A O 1
ATOM 845 N N . SER A 1 107 ? 20.379 3.931 -13.693 1.00 92.06 107 SER A N 1
ATOM 846 C CA . SER A 1 107 ? 19.741 3.754 -12.380 1.00 92.06 107 SER A CA 1
ATOM 847 C C . SER A 1 107 ? 18.221 3.549 -12.483 1.00 92.06 107 SER A C 1
ATOM 849 O O . SER A 1 107 ? 17.614 2.853 -11.659 1.00 92.06 107 SER A O 1
ATOM 851 N N . VAL A 1 108 ? 17.593 4.085 -13.536 1.00 93.38 108 VAL A N 1
ATOM 852 C CA . VAL A 1 108 ? 16.163 3.914 -13.827 1.00 93.38 108 VAL A CA 1
ATOM 853 C C . VAL A 1 108 ? 15.856 2.463 -14.198 1.00 93.38 108 VAL A C 1
ATOM 855 O O . VAL A 1 108 ? 14.872 1.898 -13.713 1.00 93.38 108 VAL A O 1
ATOM 858 N N . ARG A 1 109 ? 16.725 1.818 -14.988 1.00 95.06 109 ARG A N 1
ATOM 859 C CA . ARG A 1 109 ? 16.596 0.393 -15.327 1.00 95.06 109 ARG A CA 1
ATOM 860 C C . ARG A 1 109 ? 16.657 -0.469 -14.069 1.00 95.06 109 ARG A C 1
ATOM 862 O O . ARG A 1 109 ? 15.781 -1.309 -13.866 1.00 95.06 109 ARG A O 1
ATOM 869 N N . ALA A 1 110 ? 17.655 -0.238 -13.214 1.00 95.56 110 ALA A N 1
ATOM 870 C CA . ALA A 1 110 ? 17.791 -0.954 -11.946 1.00 95.56 110 ALA A CA 1
ATOM 871 C C . ALA A 1 110 ? 16.561 -0.748 -11.043 1.00 95.56 110 ALA A C 1
ATOM 873 O O . ALA A 1 110 ? 16.046 -1.707 -10.467 1.00 95.56 110 ALA A O 1
ATOM 874 N N . SER A 1 111 ? 16.035 0.480 -10.990 1.00 95.88 111 SER A N 1
ATOM 875 C CA . SER A 1 111 ? 14.831 0.814 -10.222 1.00 95.88 111 SER A CA 1
ATOM 876 C C . SER A 1 111 ? 13.606 0.026 -10.693 1.00 95.88 111 SER A C 1
ATOM 878 O O . SER A 1 111 ? 12.896 -0.539 -9.864 1.00 95.88 111 SER A O 1
ATOM 880 N N . VAL A 1 112 ? 13.364 -0.071 -12.007 1.00 97.12 112 VAL A N 1
ATOM 881 C CA . VAL A 1 112 ? 12.238 -0.860 -12.541 1.00 97.12 112 VAL A CA 1
ATOM 882 C C . VAL A 1 112 ? 12.410 -2.354 -12.285 1.00 97.12 112 VAL A C 1
ATOM 884 O O . VAL A 1 112 ? 11.448 -3.008 -11.888 1.00 97.12 112 VAL A O 1
ATOM 887 N N . ILE A 1 113 ? 13.617 -2.901 -12.459 1.00 97.75 113 ILE A N 1
ATOM 888 C CA . ILE A 1 113 ? 13.893 -4.311 -12.135 1.00 97.75 113 ILE A CA 1
ATOM 889 C C . ILE A 1 113 ? 13.566 -4.582 -10.660 1.00 97.75 113 ILE A C 1
ATOM 891 O O . ILE A 1 113 ? 12.889 -5.564 -10.349 1.00 97.75 113 ILE A O 1
ATOM 895 N N . GLY A 1 114 ? 13.984 -3.680 -9.766 1.00 98.25 114 GLY A N 1
ATOM 896 C CA . GLY A 1 114 ? 13.639 -3.728 -8.347 1.00 98.25 114 GLY A CA 1
ATOM 897 C C . GLY A 1 114 ? 12.129 -3.706 -8.111 1.00 98.25 114 GLY A C 1
ATOM 898 O O . GLY A 1 114 ? 11.615 -4.570 -7.409 1.00 98.25 114 GLY A O 1
ATOM 899 N N . LEU A 1 115 ? 11.394 -2.792 -8.754 1.00 98.44 115 LEU A N 1
ATOM 900 C CA . LEU A 1 115 ? 9.932 -2.712 -8.636 1.00 98.44 115 LEU A CA 1
ATOM 901 C C . LEU A 1 115 ? 9.227 -4.001 -9.078 1.00 98.44 115 LEU A C 1
ATOM 903 O O . LEU A 1 115 ? 8.303 -4.439 -8.396 1.00 98.44 115 LEU A O 1
ATOM 907 N N . VAL A 1 116 ? 9.664 -4.625 -10.176 1.00 98.44 116 VAL A N 1
ATOM 908 C CA . VAL A 1 116 ? 9.096 -5.899 -10.653 1.00 98.44 116 VAL A CA 1
ATOM 909 C C . VAL A 1 116 ? 9.411 -7.038 -9.682 1.00 98.44 116 VAL A C 1
ATOM 911 O O . VAL A 1 116 ? 8.521 -7.825 -9.347 1.00 98.44 116 VAL A O 1
ATOM 914 N N . LYS A 1 117 ? 10.655 -7.122 -9.194 1.00 98.31 117 LYS A N 1
ATOM 915 C CA . LYS A 1 117 ? 11.073 -8.133 -8.211 1.00 98.31 117 LYS A CA 1
ATOM 916 C C . LYS A 1 117 ? 10.283 -7.999 -6.908 1.00 98.31 117 LYS A C 1
ATOM 918 O O . LYS A 1 117 ? 9.707 -8.979 -6.435 1.00 98.31 117 LYS A O 1
ATOM 923 N N . ASP A 1 118 ? 10.217 -6.791 -6.362 1.00 98.06 118 ASP A N 1
ATOM 924 C CA . ASP A 1 118 ? 9.493 -6.511 -5.126 1.00 98.06 118 ASP A CA 1
ATOM 925 C C . ASP A 1 118 ? 7.987 -6.719 -5.310 1.00 98.06 118 ASP A C 1
ATOM 927 O O . ASP A 1 118 ? 7.339 -7.313 -4.454 1.00 98.06 118 ASP A O 1
ATOM 931 N N . GLY A 1 119 ? 7.424 -6.303 -6.450 1.00 97.81 119 GLY A N 1
ATOM 932 C CA . GLY A 1 119 ? 6.024 -6.546 -6.796 1.00 97.81 119 GLY A 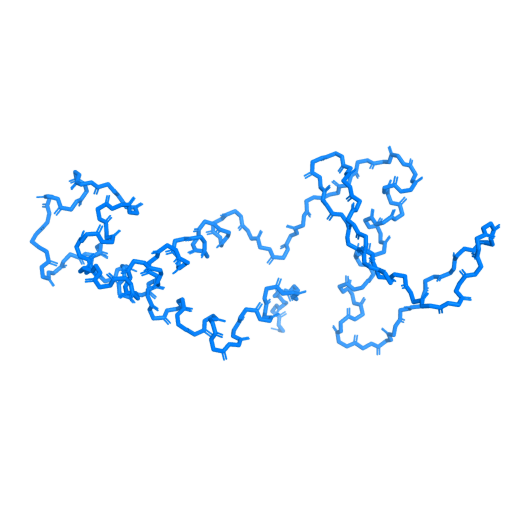CA 1
ATOM 933 C C . GLY A 1 119 ? 5.684 -8.036 -6.819 1.00 97.81 119 GLY A C 1
ATOM 934 O O . GLY A 1 119 ? 4.676 -8.449 -6.247 1.00 97.81 119 GLY A O 1
ATOM 935 N N . ARG A 1 120 ? 6.561 -8.875 -7.386 1.00 97.94 120 ARG A N 1
ATOM 936 C CA . ARG A 1 120 ? 6.405 -10.337 -7.343 1.00 97.94 120 ARG A CA 1
ATOM 937 C C . ARG A 1 120 ? 6.422 -10.870 -5.907 1.00 97.94 120 ARG A C 1
ATOM 939 O O . ARG A 1 120 ? 5.563 -11.680 -5.568 1.00 97.94 120 ARG A O 1
ATOM 946 N N . ALA A 1 121 ? 7.344 -10.402 -5.064 1.00 97.69 121 ALA A N 1
ATOM 947 C CA . ALA A 1 121 ? 7.404 -10.796 -3.653 1.00 97.69 121 ALA A CA 1
ATOM 948 C C . ALA A 1 121 ? 6.146 -10.365 -2.874 1.00 97.69 121 ALA A C 1
ATOM 950 O O . ALA A 1 121 ? 5.616 -11.125 -2.063 1.00 97.69 121 ALA A O 1
ATOM 951 N N . MET A 1 122 ? 5.618 -9.174 -3.168 1.00 96.81 122 MET A N 1
ATOM 952 C CA . MET A 1 122 ? 4.363 -8.690 -2.595 1.00 96.81 122 MET A CA 1
ATOM 953 C C . MET A 1 122 ? 3.194 -9.605 -2.960 1.00 96.81 122 MET A C 1
ATOM 955 O O . MET A 1 122 ? 2.440 -9.987 -2.070 1.00 96.81 122 MET A O 1
ATOM 959 N N . ILE A 1 123 ? 3.069 -10.002 -4.231 1.00 96.25 123 ILE A N 1
ATOM 960 C CA . ILE A 1 123 ? 2.016 -10.921 -4.695 1.00 96.25 123 ILE A CA 1
ATOM 961 C C . ILE A 1 123 ? 2.172 -12.316 -4.079 1.00 96.25 123 ILE A C 1
ATOM 963 O O . ILE A 1 123 ? 1.174 -12.932 -3.716 1.00 96.25 123 ILE A O 1
ATOM 967 N N . ALA A 1 124 ? 3.404 -12.789 -3.890 1.00 97.00 124 ALA A N 1
ATOM 968 C CA . ALA A 1 124 ? 3.711 -14.087 -3.282 1.00 97.00 124 ALA A CA 1
ATOM 969 C C . ALA A 1 124 ? 3.407 -14.174 -1.767 1.00 97.00 124 ALA A C 1
ATOM 971 O O . ALA A 1 124 ? 3.825 -15.117 -1.104 1.00 97.00 124 ALA A O 1
ATOM 972 N N . GLY A 1 125 ? 2.679 -13.205 -1.204 1.00 94.00 125 GLY A N 1
ATOM 973 C CA . GLY A 1 125 ? 2.247 -13.191 0.195 1.00 94.00 125 GLY A CA 1
ATOM 974 C C . GLY A 1 125 ? 2.798 -12.023 1.009 1.00 94.00 125 GLY A C 1
ATOM 975 O O . GLY A 1 125 ? 2.268 -11.745 2.086 1.00 94.00 125 GLY A O 1
ATOM 976 N N . GLY A 1 126 ? 3.787 -11.287 0.486 1.00 94.25 126 GLY A N 1
ATOM 977 C CA . GLY A 1 126 ? 4.368 -10.122 1.160 1.00 94.25 126 GLY A CA 1
ATOM 978 C C . GLY A 1 126 ? 3.362 -8.997 1.438 1.00 94.25 126 GLY A C 1
ATOM 979 O O . GLY A 1 126 ? 3.538 -8.231 2.384 1.00 94.25 126 GLY A O 1
ATOM 980 N N . TYR A 1 127 ? 2.255 -8.932 0.689 1.00 93.50 127 TYR A N 1
ATOM 981 C CA . TYR A 1 127 ? 1.175 -7.965 0.916 1.00 93.50 127 TYR A CA 1
ATOM 982 C C . TYR A 1 127 ? 0.575 -8.018 2.327 1.00 93.50 127 TYR A C 1
ATOM 984 O O . TYR A 1 127 ? 0.057 -7.006 2.798 1.00 93.50 127 TYR A O 1
ATOM 992 N N . ARG A 1 128 ? 0.657 -9.160 3.025 1.00 90.19 128 ARG A N 1
ATOM 993 C CA . ARG A 1 128 ? 0.143 -9.294 4.396 1.00 90.19 128 ARG A CA 1
ATOM 994 C C . ARG A 1 128 ? 0.851 -8.350 5.366 1.00 90.19 128 ARG A C 1
ATOM 996 O O . ARG A 1 128 ? 0.205 -7.818 6.259 1.00 90.19 128 ARG A O 1
ATOM 1003 N N . HIS A 1 129 ? 2.125 -8.031 5.129 1.00 87.94 129 HIS A N 1
ATOM 1004 C CA . HIS A 1 129 ? 2.868 -7.073 5.951 1.00 87.94 129 HIS A CA 1
ATOM 1005 C C . HIS A 1 129 ? 2.311 -5.644 5.884 1.00 87.94 129 HIS A C 1
ATOM 1007 O O . HIS A 1 129 ? 2.547 -4.869 6.802 1.00 87.94 129 HIS A O 1
ATOM 1013 N N . LEU A 1 130 ? 1.532 -5.292 4.851 1.00 88.56 130 LEU A N 1
ATOM 1014 C CA . LEU A 1 130 ? 0.870 -3.981 4.767 1.00 88.56 130 LEU A CA 1
ATOM 1015 C C . LEU A 1 130 ? -0.271 -3.822 5.782 1.00 88.56 130 LEU A C 1
ATOM 1017 O O . LEU A 1 130 ? -0.761 -2.711 5.979 1.00 88.56 130 LEU A O 1
ATOM 1021 N N . LEU A 1 131 ? -0.731 -4.924 6.381 1.00 83.44 131 LEU A N 1
ATOM 1022 C CA . LEU A 1 131 ? -1.823 -4.929 7.356 1.00 83.44 131 LEU A CA 1
ATOM 1023 C C . LEU A 1 131 ? -1.345 -4.624 8.779 1.00 83.44 131 LEU A C 1
ATOM 1025 O O . LEU A 1 131 ? -2.169 -4.331 9.644 1.00 83.44 131 LEU A O 1
ATOM 1029 N N . HIS A 1 132 ? -0.033 -4.653 9.003 1.00 81.75 132 HIS A N 1
ATOM 1030 C CA . HIS A 1 132 ? 0.582 -4.484 10.311 1.00 81.75 132 HIS A CA 1
ATOM 1031 C C . HIS A 1 132 ? 1.374 -3.182 10.356 1.00 81.75 132 HIS A C 1
ATOM 1033 O O . HIS A 1 132 ? 1.960 -2.762 9.353 1.00 81.75 132 HIS A O 1
ATOM 1039 N N . HIS A 1 133 ? 1.432 -2.545 11.523 1.00 78.56 133 HIS A N 1
ATOM 1040 C CA . HIS A 1 133 ? 2.436 -1.508 11.720 1.00 78.56 133 HIS A CA 1
ATOM 1041 C C . HIS A 1 133 ? 3.818 -2.148 11.753 1.00 78.56 133 HIS A C 1
ATOM 1043 O O . HIS A 1 133 ? 4.073 -3.087 12.507 1.00 78.56 133 HIS A O 1
ATOM 1049 N N . ARG A 1 134 ? 4.740 -1.614 10.949 1.00 71.69 134 ARG A N 1
ATOM 1050 C CA . ARG A 1 134 ? 6.142 -2.011 11.032 1.00 71.69 134 ARG A CA 1
ATOM 1051 C C . ARG A 1 134 ? 6.726 -1.433 12.316 1.00 71.69 134 ARG A C 1
ATOM 1053 O O . ARG A 1 134 ? 7.118 -0.269 12.347 1.00 71.69 134 ARG A O 1
ATOM 1060 N N . ARG A 1 135 ? 6.771 -2.239 13.370 1.00 68.06 135 ARG A N 1
ATOM 1061 C CA . ARG A 1 135 ? 7.507 -1.910 14.591 1.00 68.06 135 ARG A CA 1
ATOM 1062 C C . ARG A 1 135 ? 8.947 -2.380 14.404 1.00 68.06 135 ARG A C 1
ATOM 1064 O O . ARG A 1 135 ? 9.177 -3.458 13.860 1.00 68.06 135 ARG A O 1
ATOM 1071 N N . LYS A 1 136 ? 9.909 -1.520 14.738 1.00 56.50 136 LYS A N 1
ATOM 1072 C CA . LYS A 1 136 ? 11.273 -1.983 14.997 1.00 56.50 136 LYS A CA 1
ATOM 1073 C C . LYS A 1 136 ? 11.221 -2.608 16.387 1.00 56.50 136 LYS A C 1
ATOM 1075 O O 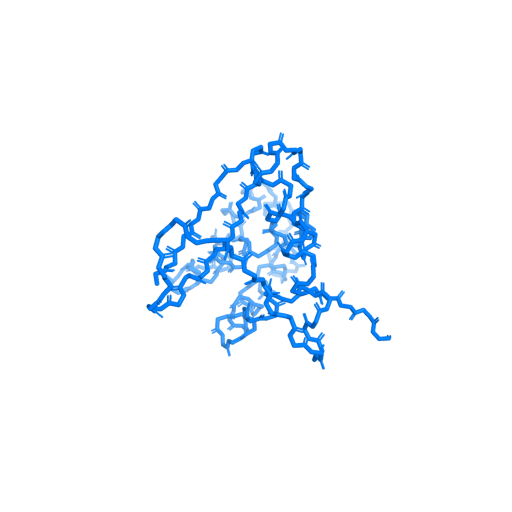. LYS A 1 136 ? 10.739 -1.938 17.300 1.00 56.50 136 LYS A O 1
ATOM 1080 N N . GLU A 1 137 ? 11.600 -3.873 16.487 1.00 49.16 137 GLU A N 1
ATOM 1081 C CA . GLU A 1 137 ? 12.024 -4.451 17.765 1.00 49.16 137 GLU A CA 1
ATOM 1082 C C . GLU A 1 137 ? 13.358 -3.824 18.181 1.00 49.16 137 GLU A C 1
ATOM 1084 O O . GLU A 1 137 ? 14.144 -3.461 17.266 1.00 49.16 137 GLU A O 1
#

Sequence (137 aa):
MHFLLKAGGQTVRLVRLPGVPTGTPLAALVPLDANGPDRIEALERLLRVLRGRTVPDDRRLTPQQKRRHRHMLQAIDGHRSGASYREIASVIFGRDRITFEPWKTSSVRASVIGLVKDGRAMIAGGYRHLLHHRRKE

Radius of gyration: 20.59 Å; chains: 1; bounding box: 54×28×47 Å

Foldseek 3Di:
DWDWDDAPNDTQIDDDDPPDDPPDDDDDDADPDPCRVVSVLSVVQVVCVVVNHDRDDDPLDDPVRVLLLVLLVLLQVCVVVVHDLLRSLCVSPNPVQCVPDDNVPDPSSVSSVVSPVVSVVCVVPVVVSSSGRDDDD

pLDDT: mean 88.43, std 8.62, range [49.16, 98.5]

Secondary structure (DSSP, 8-state):
-EEEEEETTEEEEEEPPTTPPSSSPP-----SSTTHHHHHHHHHHHHHHHTTPPPPP-TTS-HHHHHHHHHHHHHHHHHHTT--HHHHHHHHH-SHHHHSS-GGG-HHHHHHHHHHHHHHHHHTTGGGGGGS-----